Protein AF-A0A3B8LJE8-F1 (afdb_monomer_lite)

Secondary structure (DSSP, 8-state):
-------EESSS-EEEEEEEEETTTTEEEEEEEESSEEEETTEEEE-SSSBEEEEEEEETTT--EEEEEE-S-----TT-BEEEEEEEE-TT-EEEEEEEESS-EEETTEEE---STTEEEEEEEE--

Sequence (128 aa):
QAWVSTFVEEYGFAAITDIYADSNKKQVLVGGRFASKLTYGSQVVTNLGGEGGYLARLDYTTGNLLWLKKMSNNIFTSSSRFELGDISVDTHNNVLIAGCSSSARNFDGTQVTFNKTCQAFVWRFTMP

pLDDT: mean 91.55, std 5.86, range [61.62, 97.88]

Radius of gyration: 14.41 Å; chains: 1; bounding box: 33×35×36 Å

Foldseek 3Di:
DDDDFDWDADPFDWDFQEWDDDVVVQKIKTKTKYAAWIDGPPDIDGELAAIWMKIWIAGNPHRHTPDIDTPDDRDNYNLWDWTFNYWDADPVRKIKTKFWTQAWDDQPNDIDHHPDSTHIDIHTDHDD

Structure (mmCIF, N/CA/C/O backbone):
data_AF-A0A3B8LJE8-F1
#
_entry.id   AF-A0A3B8LJE8-F1
#
loop_
_atom_site.group_PDB
_atom_site.id
_atom_site.type_symbol
_atom_site.label_atom_id
_atom_site.label_alt_id
_atom_site.label_comp_id
_atom_site.label_asym_id
_atom_site.label_entity_id
_atom_site.label_seq_id
_atom_site.pdbx_PDB_ins_code
_atom_site.Cartn_x
_atom_site.Cartn_y
_atom_site.Cartn_z
_atom_site.occupancy
_atom_site.B_iso_or_equiv
_atom_site.auth_seq_id
_atom_site.auth_comp_id
_atom_site.auth_asym_id
_atom_site.auth_atom_id
_atom_site.pdbx_PDB_model_num
ATOM 1 N N . GLN A 1 1 ? -16.965 4.211 17.001 1.00 77.94 1 GLN A N 1
ATOM 2 C CA . GLN A 1 1 ? -16.607 5.638 16.864 1.00 77.94 1 GLN A CA 1
ATOM 3 C C . GLN A 1 1 ? -16.181 5.867 15.424 1.00 77.94 1 GLN A C 1
ATOM 5 O O . GLN A 1 1 ? -15.530 4.986 14.880 1.00 77.94 1 GLN A O 1
ATOM 10 N N . ALA A 1 2 ? -16.588 6.973 14.800 1.00 92.12 2 ALA A N 1
ATOM 11 C CA . ALA A 1 2 ? -16.097 7.332 13.471 1.00 92.12 2 ALA A CA 1
ATOM 12 C C . ALA A 1 2 ? -14.730 8.021 13.595 1.00 92.12 2 ALA A C 1
ATOM 14 O O . ALA A 1 2 ? -14.528 8.813 14.517 1.00 92.12 2 ALA A O 1
ATOM 15 N N . TRP A 1 3 ? -13.815 7.715 12.681 1.00 95.19 3 TRP A N 1
ATOM 16 C CA . TRP A 1 3 ? -12.495 8.332 12.586 1.00 95.19 3 TRP A CA 1
ATOM 17 C C . TRP A 1 3 ? -12.154 8.613 11.121 1.00 95.19 3 TRP A C 1
ATOM 19 O O . TRP A 1 3 ? -12.732 8.016 10.213 1.00 95.19 3 TRP A O 1
ATOM 29 N N . VAL A 1 4 ? -11.228 9.544 10.899 1.00 93.44 4 VAL A N 1
ATOM 30 C CA . VAL A 1 4 ? -10.677 9.870 9.581 1.00 93.44 4 VAL A CA 1
ATOM 31 C C . VAL A 1 4 ? -9.164 9.975 9.699 1.00 93.44 4 VAL A C 1
ATOM 33 O O . VAL A 1 4 ? -8.657 10.565 10.652 1.00 93.44 4 VAL A O 1
ATOM 36 N N . SER A 1 5 ? -8.460 9.417 8.720 1.00 91.94 5 SER A N 1
ATOM 37 C CA . SER A 1 5 ? -7.002 9.446 8.647 1.00 91.94 5 SER A CA 1
ATOM 38 C C . SER A 1 5 ? -6.578 9.920 7.264 1.00 91.94 5 SER A C 1
ATOM 40 O O . SER A 1 5 ? -7.143 9.490 6.258 1.00 91.94 5 SER A O 1
ATOM 42 N N . THR A 1 6 ? -5.596 10.817 7.206 1.00 91.62 6 THR A N 1
ATOM 43 C CA . THR A 1 6 ? -5.103 11.397 5.955 1.00 91.62 6 THR A CA 1
ATOM 44 C C . THR A 1 6 ? -3.641 11.031 5.736 1.00 91.62 6 THR A C 1
ATOM 46 O O . THR A 1 6 ? -2.828 11.043 6.660 1.00 91.62 6 THR A O 1
ATOM 49 N N . PHE A 1 7 ? -3.309 10.705 4.490 1.00 94.00 7 PHE A N 1
ATOM 50 C CA . PHE A 1 7 ? -1.938 10.511 4.038 1.00 94.00 7 PHE A CA 1
ATOM 51 C C . PHE A 1 7 ? -1.563 11.731 3.208 1.00 94.00 7 PHE A C 1
ATOM 53 O O . PHE A 1 7 ? -2.186 11.997 2.180 1.00 94.00 7 PHE A O 1
ATOM 60 N N . VAL A 1 8 ? -0.598 12.506 3.694 1.00 94.19 8 VAL A N 1
ATOM 61 C CA . VAL A 1 8 ? -0.246 13.801 3.107 1.00 94.19 8 VAL A CA 1
ATOM 62 C C . VAL A 1 8 ? 0.973 13.635 2.222 1.00 94.19 8 VAL A C 1
ATOM 64 O O . VAL A 1 8 ? 1.947 12.991 2.611 1.00 94.19 8 VAL A O 1
ATOM 67 N N . GLU A 1 9 ? 0.918 14.229 1.040 1.00 92.50 9 GLU A N 1
ATOM 68 C CA . GLU A 1 9 ? 2.014 14.234 0.083 1.00 92.50 9 GLU A CA 1
ATOM 69 C C . GLU A 1 9 ? 2.516 15.677 -0.109 1.00 92.50 9 GLU A C 1
ATOM 71 O O . GLU A 1 9 ? 1.719 16.615 -0.069 1.00 92.50 9 GLU A O 1
ATOM 76 N N . GLU A 1 10 ? 3.838 15.864 -0.206 1.00 87.19 10 GLU A N 1
ATOM 77 C CA . GLU A 1 10 ? 4.463 17.197 -0.237 1.00 87.19 10 GLU A CA 1
ATOM 78 C C . GLU A 1 10 ? 4.590 17.831 -1.644 1.00 87.19 10 GLU A C 1
ATOM 80 O O . GLU A 1 10 ? 4.527 19.052 -1.750 1.00 87.19 10 GLU A O 1
ATOM 85 N N . TYR A 1 11 ? 4.763 17.053 -2.722 1.00 80.50 11 TYR A N 1
ATOM 86 C CA . TYR A 1 11 ? 5.127 17.551 -4.066 1.00 80.50 11 TYR A CA 1
ATOM 87 C C . TYR A 1 11 ? 4.397 16.887 -5.259 1.00 80.50 11 TYR A C 1
ATOM 89 O O . TYR A 1 11 ? 4.912 16.858 -6.376 1.00 80.50 11 TYR A O 1
ATOM 97 N N . GLY A 1 12 ? 3.199 16.349 -5.070 1.00 85.81 12 GLY A N 1
ATOM 98 C CA . GLY A 1 12 ? 2.537 15.471 -6.027 1.00 85.81 12 GLY A CA 1
ATOM 99 C C . GLY A 1 12 ? 1.227 14.895 -5.495 1.00 85.81 12 GLY A C 1
ATOM 100 O O . GLY A 1 12 ? 0.366 15.618 -4.999 1.00 85.81 12 GLY A O 1
ATOM 101 N N . PHE A 1 13 ? 1.033 13.587 -5.675 1.00 88.56 13 PHE A N 1
ATOM 102 C CA . PHE A 1 13 ? -0.204 12.907 -5.305 1.00 88.56 13 PHE A CA 1
ATOM 103 C C . PHE A 1 13 ? 0.063 11.698 -4.414 1.00 88.56 13 PHE A C 1
ATOM 105 O O . PHE A 1 13 ? 1.062 10.990 -4.567 1.00 88.56 13 PHE A O 1
ATOM 112 N N . ALA A 1 14 ? -0.895 11.427 -3.535 1.00 93.12 14 ALA A N 1
ATOM 113 C CA . ALA A 1 14 ? -1.074 10.142 -2.886 1.00 93.12 14 ALA A CA 1
ATOM 114 C C . ALA A 1 14 ? -2.481 9.641 -3.199 1.00 93.12 14 ALA A C 1
ATOM 116 O O . ALA A 1 14 ? -3.453 10.389 -3.100 1.00 93.12 14 ALA A O 1
ATOM 117 N N . ALA A 1 15 ? -2.584 8.377 -3.587 1.00 94.19 15 ALA A N 1
ATOM 118 C CA . ALA A 1 15 ? -3.858 7.714 -3.806 1.00 94.19 15 ALA A CA 1
ATOM 119 C C . ALA A 1 15 ? -3.915 6.453 -2.951 1.00 94.19 15 ALA A C 1
ATOM 121 O O . ALA A 1 15 ? -2.926 5.723 -2.855 1.00 94.19 15 ALA A O 1
ATOM 122 N N . ILE A 1 16 ? -5.074 6.209 -2.349 1.00 95.56 16 ILE A N 1
ATOM 123 C CA . ILE A 1 16 ? -5.431 4.906 -1.794 1.00 95.56 16 ILE A CA 1
ATOM 124 C C . ILE A 1 16 ? -6.067 4.123 -2.936 1.00 95.56 16 ILE A C 1
ATOM 126 O O . ILE A 1 16 ? -6.978 4.628 -3.593 1.00 95.56 16 ILE A O 1
ATOM 130 N N . THR A 1 17 ? -5.550 2.932 -3.201 1.00 96.69 17 THR A N 1
ATOM 131 C CA . THR A 1 17 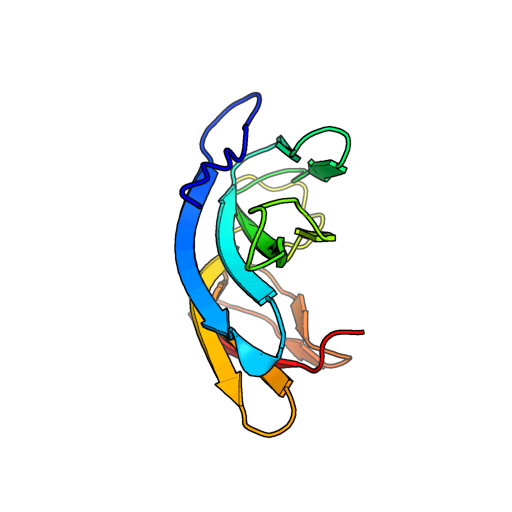? -6.066 2.043 -4.248 1.00 96.69 17 THR A CA 1
ATOM 132 C C . THR A 1 17 ? -6.899 0.923 -3.660 1.00 96.69 17 THR A C 1
ATOM 134 O O . THR A 1 17 ? -7.893 0.549 -4.273 1.00 96.69 17 THR A O 1
ATOM 137 N N . ASP A 1 18 ? -6.538 0.445 -2.468 1.00 97.88 18 ASP A N 1
ATOM 138 C CA . ASP A 1 18 ? -7.295 -0.587 -1.778 1.00 97.88 18 ASP A CA 1
ATOM 139 C C . ASP A 1 18 ? -7.125 -0.538 -0.247 1.00 97.88 18 ASP A C 1
ATOM 141 O O . ASP A 1 18 ? -6.175 0.047 0.295 1.00 97.88 18 ASP A O 1
ATOM 145 N N . ILE A 1 19 ? -8.089 -1.143 0.447 1.00 97.50 19 ILE A N 1
ATOM 146 C CA . ILE A 1 19 ? -8.176 -1.240 1.899 1.00 97.50 19 ILE A CA 1
ATOM 147 C C . ILE A 1 19 ? -8.660 -2.632 2.317 1.00 97.50 19 ILE A C 1
ATOM 149 O O . ILE A 1 19 ? -9.694 -3.117 1.870 1.00 97.50 19 ILE A O 1
ATOM 153 N N . TYR A 1 20 ? -7.974 -3.226 3.291 1.00 97.75 20 TYR A N 1
ATOM 154 C CA . TYR A 1 20 ? -8.403 -4.458 3.949 1.00 97.75 20 TYR A CA 1
ATOM 155 C C . TYR A 1 20 ? -8.631 -4.204 5.440 1.00 97.75 20 TYR A C 1
ATOM 157 O O . TYR A 1 20 ? -7.754 -3.678 6.123 1.00 97.75 20 TYR A O 1
ATOM 165 N N . ALA A 1 21 ? -9.782 -4.604 5.980 1.00 96.94 21 ALA A N 1
ATOM 166 C CA . ALA A 1 21 ? -10.117 -4.412 7.389 1.00 96.94 21 ALA A CA 1
ATOM 167 C C . ALA A 1 21 ? -10.365 -5.750 8.095 1.00 96.94 21 ALA A C 1
ATOM 169 O O . ALA A 1 21 ? -11.132 -6.583 7.620 1.00 96.94 21 ALA A O 1
ATOM 170 N N . ASP A 1 22 ? -9.745 -5.934 9.261 1.00 95.25 22 ASP A N 1
ATOM 171 C CA . ASP A 1 22 ? -9.896 -7.125 10.097 1.00 95.25 22 ASP A CA 1
ATOM 172 C C . ASP A 1 22 ? -10.051 -6.712 11.562 1.00 95.25 22 ASP A C 1
ATOM 174 O O . ASP A 1 22 ? -9.092 -6.336 12.247 1.00 95.25 22 ASP A O 1
ATOM 178 N N . SER A 1 23 ? -11.294 -6.780 12.037 1.00 94.88 23 SER A N 1
ATOM 179 C CA . SER A 1 23 ? -11.660 -6.431 13.407 1.00 94.88 23 SER A CA 1
ATOM 180 C C . SER A 1 23 ? -11.092 -7.412 14.433 1.00 94.88 23 SER A C 1
ATOM 182 O O . SER A 1 23 ? -10.712 -6.988 15.526 1.00 94.88 23 SER A O 1
ATOM 184 N N . ASN A 1 24 ? -10.954 -8.696 14.085 1.00 94.12 24 ASN A N 1
ATOM 185 C CA . ASN A 1 24 ? -10.405 -9.716 14.981 1.00 94.12 24 ASN A CA 1
ATOM 186 C C . ASN A 1 24 ? -8.917 -9.465 15.244 1.00 94.12 24 ASN A C 1
ATOM 188 O O . ASN A 1 24 ? -8.445 -9.607 16.371 1.00 94.12 24 ASN A O 1
ATOM 192 N N . LYS A 1 25 ? -8.187 -9.018 14.217 1.00 91.00 25 LYS A N 1
ATOM 193 C CA . LYS A 1 25 ? -6.771 -8.630 14.315 1.00 91.00 25 LYS A CA 1
ATOM 194 C C . LYS A 1 25 ? -6.558 -7.156 14.675 1.00 91.00 25 LYS A C 1
ATOM 196 O O . LYS A 1 25 ? -5.410 -6.703 14.715 1.00 91.00 25 LYS A O 1
ATOM 201 N N . LYS A 1 26 ? -7.641 -6.411 14.928 1.00 94.44 26 LYS A N 1
ATOM 202 C CA .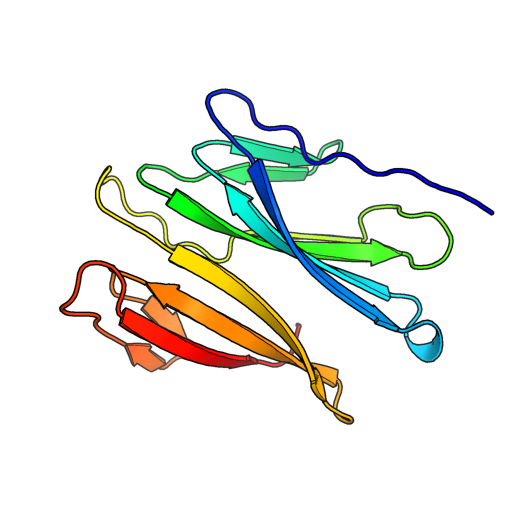 LYS A 1 26 ? -7.649 -4.971 15.237 1.00 94.44 26 LYS A CA 1
ATOM 203 C C . LYS A 1 26 ? -6.823 -4.141 14.250 1.00 94.44 26 LYS A C 1
ATOM 205 O O . LYS A 1 26 ? -6.119 -3.216 14.650 1.00 94.44 26 LYS A O 1
ATOM 210 N N . GLN A 1 27 ? -6.896 -4.463 12.961 1.00 94.69 27 GLN A N 1
ATOM 211 C CA . GLN A 1 27 ? -6.107 -3.775 11.943 1.00 94.69 27 GLN A CA 1
ATOM 212 C C . GLN A 1 27 ? -6.924 -3.355 10.727 1.00 94.69 27 GLN A C 1
ATOM 214 O O . GLN A 1 27 ? -7.861 -4.034 10.314 1.00 94.69 27 GLN A O 1
ATOM 219 N N . VAL A 1 28 ? -6.486 -2.262 10.119 1.00 97.25 28 VAL A N 1
ATOM 220 C CA . VAL A 1 28 ? -6.847 -1.861 8.763 1.00 97.25 28 VAL A CA 1
ATOM 221 C C . VAL A 1 28 ? -5.550 -1.727 7.975 1.00 97.25 28 VAL A C 1
ATOM 223 O O . VAL A 1 28 ? -4.655 -0.999 8.395 1.00 97.25 28 VAL A O 1
ATOM 226 N N . LEU A 1 29 ? -5.418 -2.446 6.866 1.00 97.56 29 LEU A N 1
ATOM 227 C CA . LEU A 1 29 ? -4.343 -2.262 5.901 1.00 97.56 29 LEU A CA 1
ATOM 228 C C . LEU A 1 29 ? -4.818 -1.310 4.813 1.00 97.56 29 LEU A C 1
ATOM 230 O O . LEU A 1 29 ? -5.913 -1.472 4.290 1.00 97.56 29 LEU A O 1
ATOM 234 N N . VAL A 1 30 ? -3.983 -0.338 4.476 1.00 97.44 30 VAL A N 1
ATOM 235 C CA . VAL A 1 30 ? -4.241 0.635 3.415 1.00 97.44 30 VAL A CA 1
ATOM 236 C C . VAL A 1 30 ? -3.071 0.590 2.455 1.00 97.44 30 VAL A C 1
ATOM 238 O O . VAL A 1 30 ? -1.922 0.743 2.871 1.00 97.44 30 VAL A O 1
ATOM 241 N N . GLY A 1 31 ? -3.356 0.366 1.183 1.00 96.31 31 GLY A N 1
ATOM 242 C CA . GLY A 1 31 ? -2.361 0.306 0.126 1.00 96.31 31 GLY A CA 1
ATOM 243 C C . GLY A 1 31 ? -2.636 1.358 -0.928 1.00 96.31 31 GLY A C 1
ATOM 244 O O . GLY A 1 31 ? -3.765 1.815 -1.120 1.00 96.31 31 GLY A O 1
ATOM 245 N N . GLY A 1 32 ? -1.574 1.782 -1.593 1.00 95.25 32 GLY A N 1
ATOM 246 C CA . GLY A 1 32 ? -1.696 2.876 -2.530 1.00 95.25 32 GLY A CA 1
ATOM 247 C C . GLY A 1 32 ? -0.417 3.203 -3.257 1.00 95.25 32 GLY A C 1
ATOM 248 O O . GLY A 1 32 ? 0.593 2.503 -3.144 1.00 95.25 32 GLY A O 1
ATOM 249 N N . ARG A 1 33 ? -0.475 4.317 -3.984 1.00 93.50 33 ARG A N 1
ATOM 250 C CA . ARG A 1 33 ? 0.660 4.906 -4.692 1.00 93.50 33 ARG A CA 1
ATOM 251 C C . ARG A 1 33 ? 0.916 6.341 -4.248 1.00 93.50 33 ARG A C 1
ATOM 253 O O . ARG A 1 33 ? -0.010 7.041 -3.840 1.00 93.50 33 ARG A O 1
ATOM 260 N N . PHE A 1 34 ? 2.172 6.759 -4.319 1.00 94.50 34 PHE A N 1
ATOM 261 C CA . PHE A 1 34 ? 2.634 8.090 -3.948 1.00 94.50 34 PHE A CA 1
ATOM 262 C C . PHE A 1 34 ? 3.776 8.549 -4.864 1.00 94.50 34 PHE A C 1
ATOM 264 O O . PHE A 1 34 ? 4.529 7.726 -5.390 1.00 94.50 34 PHE A O 1
ATOM 271 N N . ALA A 1 35 ? 3.891 9.862 -5.062 1.00 91.12 35 ALA A N 1
ATOM 272 C CA . ALA A 1 35 ? 4.866 10.445 -5.981 1.00 91.12 35 ALA A CA 1
ATOM 273 C C . ALA A 1 35 ? 6.244 10.671 -5.335 1.00 91.12 35 ALA A C 1
ATOM 275 O O . ALA A 1 35 ? 7.230 10.087 -5.777 1.00 91.12 35 ALA A O 1
ATOM 276 N N . SER A 1 36 ? 6.327 11.503 -4.291 1.00 91.50 36 SER A N 1
ATOM 277 C CA . SER A 1 36 ? 7.610 11.931 -3.721 1.00 91.50 36 SER A CA 1
ATOM 278 C C . SER A 1 36 ? 7.717 11.600 -2.241 1.00 91.50 36 SER A C 1
ATOM 280 O O . SER A 1 36 ? 8.489 10.722 -1.853 1.00 91.50 36 SER A O 1
ATOM 282 N N . LYS A 1 37 ? 6.935 12.256 -1.386 1.00 93.81 37 LYS A N 1
ATOM 283 C CA . LYS A 1 37 ? 7.094 12.130 0.066 1.00 93.81 37 LYS A CA 1
ATOM 284 C C . LYS A 1 37 ? 5.744 11.976 0.725 1.00 93.81 37 LYS A C 1
ATOM 286 O O . LYS A 1 37 ? 4.986 12.933 0.809 1.00 93.81 37 LYS A O 1
ATOM 291 N N . LEU A 1 38 ? 5.479 10.769 1.210 1.00 95.81 38 LEU A N 1
ATOM 292 C CA . LEU A 1 38 ? 4.251 10.437 1.910 1.00 95.81 38 LEU A CA 1
ATOM 293 C C . LEU A 1 38 ? 4.476 10.540 3.415 1.00 95.81 38 LEU A C 1
ATOM 295 O O . LEU A 1 38 ? 5.379 9.904 3.962 1.00 95.81 38 LEU A O 1
ATOM 299 N N . THR A 1 39 ? 3.633 11.324 4.072 1.00 95.69 39 THR A N 1
ATOM 300 C CA . THR A 1 39 ? 3.698 11.594 5.505 1.00 95.69 39 THR A CA 1
ATOM 301 C C . THR A 1 39 ? 2.392 11.202 6.179 1.00 95.69 39 THR A C 1
ATOM 303 O O . THR A 1 39 ? 1.300 11.482 5.682 1.00 95.69 39 THR A O 1
ATOM 306 N N . TYR A 1 40 ? 2.518 10.591 7.352 1.00 95.19 40 TYR A N 1
ATOM 307 C CA . TYR A 1 40 ? 1.429 10.382 8.293 1.00 95.19 40 TYR A CA 1
ATOM 308 C C . TYR A 1 40 ? 1.946 10.716 9.691 1.00 95.19 40 TYR A C 1
ATOM 310 O O . TYR A 1 40 ? 2.755 9.979 10.264 1.00 95.19 40 TYR A O 1
ATOM 318 N N . GLY A 1 41 ? 1.477 11.826 10.264 1.00 90.75 41 GLY A N 1
ATOM 319 C CA . GLY A 1 41 ? 2.010 12.328 11.531 1.00 90.75 41 GLY A CA 1
ATOM 320 C C . GLY A 1 41 ? 3.521 12.564 11.431 1.00 90.75 41 GLY A C 1
ATOM 321 O O . GLY A 1 41 ? 3.967 13.345 10.598 1.00 90.75 41 GLY A O 1
ATOM 322 N N . SER A 1 42 ? 4.308 11.869 12.257 1.00 92.12 42 SER A N 1
ATOM 323 C CA . SER A 1 42 ? 5.779 11.915 12.223 1.00 92.12 42 SER A CA 1
ATOM 324 C C . SER A 1 42 ? 6.427 10.858 11.320 1.00 92.12 42 SER A C 1
ATOM 326 O O . SER A 1 42 ? 7.638 10.905 11.107 1.00 92.12 42 SER A O 1
ATOM 328 N N . GLN A 1 43 ? 5.658 9.894 10.801 1.00 96.19 43 GLN A N 1
ATOM 329 C CA . GLN A 1 43 ? 6.177 8.850 9.919 1.00 96.19 43 GLN A CA 1
ATOM 330 C C . GLN A 1 43 ? 6.258 9.366 8.488 1.00 96.19 43 GLN A C 1
ATOM 332 O O . GLN A 1 43 ? 5.301 9.945 7.972 1.00 96.19 43 GLN A O 1
ATOM 337 N N . VAL A 1 44 ? 7.394 9.119 7.842 1.00 95.50 44 VAL A N 1
ATOM 338 C CA . VAL A 1 44 ? 7.678 9.598 6.490 1.00 95.50 44 VAL A CA 1
ATOM 339 C C . VAL A 1 44 ? 8.274 8.465 5.670 1.00 95.50 44 VAL A C 1
ATOM 341 O O . VAL A 1 44 ? 9.225 7.812 6.099 1.00 95.50 44 VAL A O 1
ATOM 344 N N . VAL A 1 45 ? 7.759 8.275 4.458 1.00 95.12 45 VAL A N 1
ATOM 345 C CA . VAL A 1 45 ? 8.405 7.456 3.430 1.00 95.12 45 VAL A CA 1
ATOM 346 C C . VAL A 1 45 ? 8.641 8.284 2.173 1.00 95.12 45 VAL A C 1
ATOM 348 O O . VAL A 1 45 ? 7.793 9.071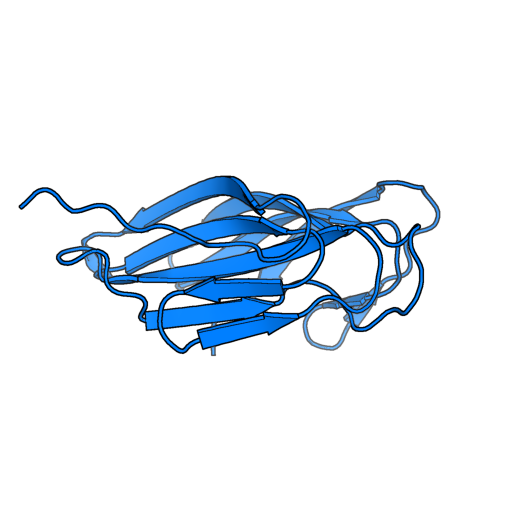 1.758 1.00 95.12 45 VAL A O 1
ATOM 351 N N . THR A 1 46 ? 9.814 8.114 1.568 1.00 93.12 46 THR A N 1
ATOM 352 C CA . THR A 1 46 ? 10.259 8.909 0.418 1.00 93.12 46 THR A CA 1
ATOM 353 C C . THR A 1 46 ? 10.537 8.039 -0.796 1.00 93.12 46 THR A C 1
ATOM 355 O O . THR A 1 46 ? 11.108 6.948 -0.700 1.00 93.12 46 THR A O 1
ATOM 358 N N . ASN A 1 47 ? 10.164 8.554 -1.956 1.00 88.75 47 ASN A N 1
ATOM 359 C CA . ASN A 1 47 ? 10.536 8.062 -3.263 1.00 88.75 47 ASN A CA 1
ATOM 360 C C . ASN A 1 47 ? 11.529 9.047 -3.884 1.00 88.75 47 ASN A C 1
ATOM 362 O O . ASN A 1 47 ? 11.362 10.258 -3.791 1.00 88.75 47 ASN A O 1
ATOM 366 N N . LEU A 1 48 ? 12.586 8.518 -4.493 1.00 84.06 48 LEU A N 1
ATOM 367 C CA . LEU A 1 48 ? 13.679 9.319 -5.056 1.00 84.06 48 LEU A CA 1
ATOM 368 C C . LEU A 1 48 ? 13.457 9.648 -6.544 1.00 84.06 48 LEU A C 1
ATOM 370 O O . LEU A 1 48 ? 14.233 10.384 -7.148 1.00 84.06 48 LEU A O 1
ATOM 374 N N . GLY A 1 49 ? 12.395 9.095 -7.129 1.00 80.94 49 GLY A N 1
ATOM 375 C CA . GLY A 1 49 ? 11.970 9.287 -8.507 1.00 80.94 49 GLY A CA 1
ATOM 376 C C . GLY A 1 49 ? 10.860 8.300 -8.878 1.00 80.94 49 GLY A C 1
ATOM 377 O O . GLY A 1 49 ? 10.783 7.204 -8.319 1.00 80.94 49 GLY A O 1
ATOM 378 N N . GLY A 1 50 ? 10.011 8.701 -9.825 1.00 84.44 50 GLY A N 1
ATOM 379 C CA . GLY A 1 50 ? 8.914 7.873 -10.327 1.00 84.44 50 GLY A CA 1
ATOM 380 C C . GLY A 1 50 ? 7.783 7.663 -9.316 1.00 84.44 50 GLY A C 1
ATOM 381 O O . GLY A 1 50 ? 7.767 8.251 -8.237 1.00 84.44 50 GLY A O 1
ATOM 382 N N . GLU A 1 51 ? 6.823 6.812 -9.670 1.00 87.81 51 GLU A N 1
ATOM 383 C CA . GLU A 1 51 ? 5.685 6.480 -8.809 1.00 87.81 51 GLU A CA 1
ATOM 384 C C . GLU A 1 51 ? 6.008 5.269 -7.933 1.00 87.81 51 GLU A C 1
ATOM 386 O O . GLU A 1 51 ? 6.455 4.224 -8.419 1.00 87.81 51 GLU A O 1
ATOM 391 N N . GLY A 1 52 ? 5.782 5.404 -6.629 1.00 91.88 52 GLY A N 1
ATOM 392 C CA . GLY A 1 52 ? 6.030 4.352 -5.656 1.00 91.88 52 GLY A CA 1
ATOM 393 C C . GLY A 1 52 ? 4.749 3.834 -5.035 1.00 91.88 52 GLY A C 1
ATOM 394 O O . GLY A 1 52 ? 3.759 4.551 -4.963 1.00 91.88 52 GLY A O 1
ATOM 395 N N . GLY A 1 53 ? 4.781 2.603 -4.530 1.00 93.75 53 GLY A N 1
ATOM 396 C CA . GLY A 1 53 ? 3.690 2.060 -3.729 1.00 93.75 53 GLY A CA 1
ATOM 397 C C . GLY A 1 53 ? 4.011 2.137 -2.251 1.00 93.75 53 GLY A C 1
ATOM 398 O O . GLY A 1 53 ? 5.177 2.068 -1.854 1.00 93.75 53 GLY A O 1
ATOM 399 N N . TYR A 1 54 ? 2.978 2.230 -1.432 1.00 95.00 54 TYR A N 1
ATOM 400 C CA . TYR A 1 54 ? 3.086 2.135 0.014 1.00 9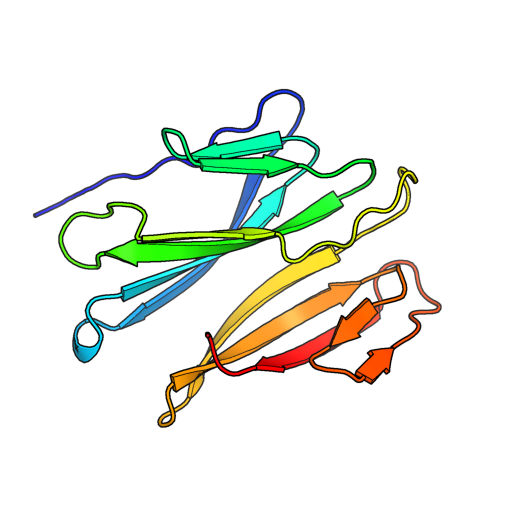5.00 54 TYR A CA 1
ATOM 401 C C . TYR A 1 54 ? 2.054 1.152 0.553 1.00 95.00 54 TYR A C 1
ATOM 403 O O . TYR A 1 54 ? 1.042 0.865 -0.087 1.00 95.00 54 TYR A O 1
ATOM 411 N N . LEU A 1 55 ? 2.338 0.650 1.747 1.00 96.38 55 LEU A N 1
ATOM 412 C CA . LEU A 1 55 ? 1.399 -0.082 2.572 1.00 96.38 55 LEU A CA 1
ATOM 413 C C . LEU A 1 55 ? 1.431 0.557 3.958 1.00 96.38 55 LEU A C 1
ATOM 415 O O . LEU A 1 55 ? 2.497 0.908 4.465 1.00 96.38 55 LEU A O 1
ATOM 419 N N . ALA A 1 56 ? 0.274 0.720 4.570 1.00 96.81 56 ALA A N 1
ATOM 420 C CA . ALA A 1 56 ? 0.126 1.235 5.916 1.00 96.81 56 ALA A CA 1
ATOM 421 C C . ALA A 1 56 ? -0.771 0.304 6.718 1.00 96.81 56 ALA A C 1
ATOM 423 O O . ALA A 1 56 ? -1.680 -0.317 6.170 1.00 96.81 56 ALA A O 1
ATOM 424 N N . ARG A 1 57 ? -0.543 0.246 8.026 1.00 96.75 57 ARG A N 1
ATOM 425 C CA . ARG A 1 57 ? -1.454 -0.396 8.969 1.00 96.75 57 ARG A CA 1
ATOM 426 C C . ARG A 1 57 ? -1.949 0.633 9.955 1.00 96.75 57 ARG A C 1
ATOM 428 O O . ARG A 1 57 ? -1.146 1.318 10.584 1.00 96.75 57 ARG A O 1
ATOM 435 N N . LEU A 1 58 ? -3.259 0.690 10.107 1.00 97.25 58 LEU A N 1
ATOM 436 C CA . LEU A 1 58 ? -3.954 1.500 11.088 1.00 97.25 58 LEU A CA 1
ATOM 437 C C . LEU A 1 58 ? -4.574 0.592 12.152 1.00 97.25 58 LEU A C 1
ATOM 439 O O . LEU A 1 58 ? -4.924 -0.562 11.885 1.00 97.25 58 LEU A O 1
ATOM 443 N N . ASP A 1 59 ? -4.718 1.121 13.357 1.00 96.81 59 ASP A N 1
ATOM 444 C CA . ASP A 1 59 ? -5.547 0.537 14.398 1.00 96.81 59 ASP A CA 1
ATOM 445 C C . ASP A 1 59 ? -7.017 0.598 13.968 1.00 96.81 59 ASP A C 1
ATOM 447 O O . ASP A 1 59 ? -7.524 1.652 13.582 1.00 96.81 59 ASP A O 1
ATOM 451 N N . TYR A 1 60 ? -7.714 -0.534 14.056 1.00 96.38 60 TYR A N 1
ATOM 452 C CA . TYR A 1 60 ? -9.097 -0.650 13.582 1.00 96.38 60 TYR A CA 1
ATOM 453 C C . TYR A 1 60 ? -10.077 0.278 14.318 1.00 96.38 60 TYR A C 1
ATOM 455 O O . TYR A 1 60 ? -11.049 0.758 13.735 1.00 96.38 60 TYR A O 1
ATOM 463 N N . THR A 1 61 ? -9.842 0.535 15.607 1.00 95.56 61 THR A N 1
ATOM 464 C CA . THR A 1 61 ? -10.804 1.255 16.457 1.00 95.56 61 THR A CA 1
ATOM 465 C C . THR A 1 61 ? -10.622 2.763 16.364 1.00 95.56 61 THR A C 1
ATOM 467 O O . THR A 1 61 ? -11.601 3.508 16.362 1.00 95.56 61 THR A O 1
ATOM 470 N N . THR A 1 62 ? -9.370 3.205 16.319 1.00 95.62 62 THR A N 1
ATOM 471 C CA . THR A 1 62 ? -8.984 4.614 16.436 1.00 95.62 62 THR A CA 1
ATOM 472 C C . THR A 1 62 ? -8.563 5.238 15.111 1.00 95.62 62 THR A C 1
ATOM 474 O O . THR A 1 62 ? -8.528 6.460 15.018 1.00 95.62 62 THR A O 1
ATOM 477 N N . GLY A 1 63 ? -8.221 4.428 14.102 1.00 95.00 63 GLY A N 1
ATOM 478 C CA . GLY A 1 63 ? -7.650 4.909 12.844 1.00 95.00 63 GLY A CA 1
ATOM 479 C C . GLY A 1 63 ? -6.192 5.348 12.954 1.00 95.00 63 GLY A C 1
ATOM 480 O O . GLY A 1 63 ? -5.620 5.811 11.969 1.00 95.00 63 GLY A O 1
ATOM 481 N N . ASN A 1 64 ? -5.574 5.211 14.132 1.00 95.69 64 ASN A N 1
ATOM 482 C CA . ASN A 1 64 ? -4.193 5.617 14.365 1.00 95.69 64 ASN A CA 1
ATOM 483 C C . ASN A 1 64 ? -3.224 4.755 13.559 1.00 95.69 64 ASN A C 1
ATOM 485 O O . ASN A 1 64 ? -3.359 3.535 13.519 1.00 95.69 64 ASN A O 1
ATOM 489 N N . LEU A 1 65 ? -2.200 5.371 12.972 1.00 97.00 65 LEU A N 1
ATOM 490 C CA . LEU A 1 65 ? -1.152 4.637 12.273 1.00 97.00 65 LEU A CA 1
ATOM 491 C C . LEU A 1 65 ? -0.344 3.777 13.244 1.00 97.00 65 LEU A C 1
ATOM 493 O O . LEU A 1 65 ? 0.249 4.280 14.195 1.00 97.00 65 LEU A O 1
ATOM 497 N N . LEU A 1 66 ? -0.283 2.484 12.946 1.00 95.62 66 LEU A N 1
ATOM 498 C CA . LEU A 1 66 ? 0.608 1.528 13.592 1.00 95.62 66 LEU A CA 1
ATOM 499 C C . LEU A 1 66 ? 1.960 1.488 12.877 1.00 95.62 66 LEU A C 1
ATOM 501 O O . LEU A 1 66 ? 2.999 1.469 13.530 1.00 95.62 66 LEU A O 1
ATOM 505 N N . TRP A 1 67 ? 1.958 1.500 11.542 1.00 96.06 67 TRP A N 1
ATOM 506 C CA . TRP A 1 67 ? 3.168 1.686 10.740 1.00 96.06 67 TRP A CA 1
ATOM 507 C C . TRP A 1 67 ? 2.849 2.106 9.305 1.00 96.06 67 TRP A C 1
ATOM 509 O O . TRP A 1 67 ? 1.768 1.833 8.782 1.00 96.06 67 TRP A O 1
ATOM 519 N N . LEU A 1 68 ? 3.843 2.712 8.656 1.00 96.38 68 LEU A N 1
ATOM 520 C CA . LEU A 1 68 ? 3.854 3.055 7.237 1.00 96.38 68 LEU A CA 1
ATOM 521 C C . LEU A 1 68 ? 5.113 2.463 6.599 1.00 96.38 68 LEU A C 1
ATOM 523 O O . LEU A 1 68 ? 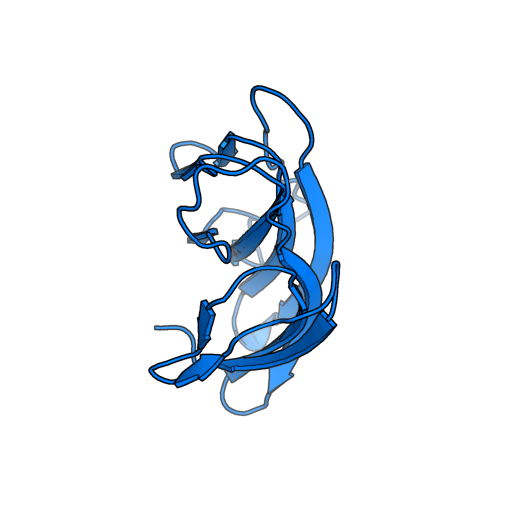6.219 2.675 7.093 1.00 96.38 68 LEU A O 1
ATOM 527 N N . LYS A 1 69 ? 4.953 1.711 5.511 1.00 93.56 69 LYS A N 1
ATOM 528 C CA . LYS A 1 69 ? 6.052 1.076 4.787 1.00 93.56 69 LYS A CA 1
ATOM 529 C C . LYS A 1 69 ? 6.035 1.487 3.333 1.00 93.56 69 LYS A C 1
ATOM 531 O O . LYS A 1 69 ? 5.017 1.421 2.644 1.00 93.56 69 LYS A O 1
A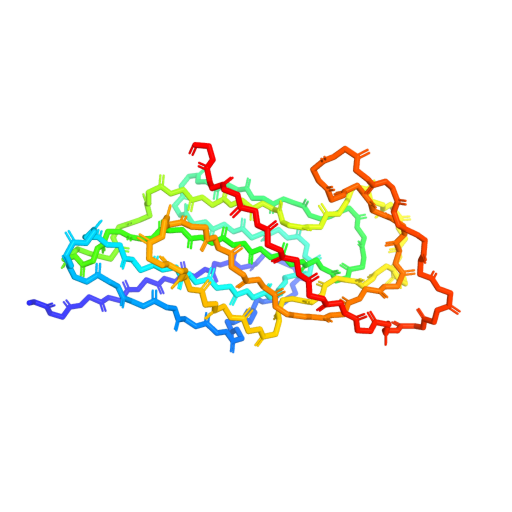TOM 536 N N . LYS A 1 70 ? 7.218 1.848 2.854 1.00 92.81 70 LYS A N 1
ATOM 537 C CA . LYS A 1 70 ? 7.452 1.994 1.433 1.00 92.81 70 LYS A CA 1
ATOM 538 C C . LYS A 1 70 ? 7.518 0.620 0.796 1.00 92.81 70 LYS A C 1
ATOM 540 O O . LYS A 1 70 ? 8.320 -0.216 1.200 1.00 92.81 70 LYS A O 1
ATOM 545 N N . MET A 1 71 ? 6.708 0.440 -0.233 1.00 90.88 71 MET A N 1
ATOM 546 C CA . MET A 1 71 ? 6.717 -0.746 -1.065 1.00 90.88 71 MET A CA 1
ATOM 547 C C . MET A 1 71 ? 7.449 -0.487 -2.372 1.00 90.88 71 MET A C 1
ATOM 549 O O . MET A 1 71 ? 7.565 -1.427 -3.122 1.00 90.88 71 MET A O 1
ATOM 553 N N . SER A 1 72 ? 7.958 0.707 -2.696 1.00 87.81 72 SER A N 1
ATOM 554 C CA . SER A 1 72 ? 8.845 0.976 -3.849 1.00 87.81 72 SER A CA 1
ATOM 555 C C . SER A 1 72 ? 10.344 0.792 -3.550 1.00 87.81 72 SER A C 1
ATOM 557 O O . SER A 1 72 ? 10.770 0.806 -2.395 1.00 87.81 72 SER A O 1
ATOM 559 N N . ASN A 1 73 ? 11.162 0.629 -4.595 1.00 83.19 73 ASN A N 1
ATOM 560 C CA . ASN A 1 73 ? 12.626 0.656 -4.499 1.00 83.19 73 ASN A CA 1
ATOM 561 C C . ASN A 1 73 ? 13.165 2.105 -4.450 1.00 83.19 73 ASN A C 1
ATOM 563 O O . ASN A 1 73 ? 12.445 3.071 -4.691 1.00 83.19 73 ASN A O 1
ATOM 567 N N . ASN A 1 74 ? 14.444 2.269 -4.099 1.00 76.94 74 ASN A N 1
ATOM 568 C CA . ASN A 1 74 ? 15.147 3.557 -4.157 1.00 76.94 74 ASN A CA 1
ATOM 569 C C . ASN A 1 74 ? 15.784 3.748 -5.538 1.00 76.94 74 ASN A C 1
ATOM 571 O O . ASN A 1 74 ? 16.993 3.590 -5.685 1.00 76.94 74 ASN A O 1
ATOM 575 N N . ILE A 1 75 ? 14.977 4.047 -6.555 1.00 75.69 75 ILE A N 1
ATOM 576 C CA . ILE A 1 75 ? 15.487 4.318 -7.903 1.00 75.69 75 ILE A CA 1
ATOM 577 C C . ILE A 1 75 ? 15.323 5.802 -8.228 1.00 75.69 75 ILE A C 1
ATOM 579 O O . ILE A 1 75 ? 14.225 6.346 -8.171 1.00 75.69 75 ILE A O 1
ATOM 583 N N . PHE A 1 76 ? 16.422 6.443 -8.622 1.00 78.94 76 PHE A N 1
ATOM 584 C CA . PHE A 1 76 ? 16.467 7.840 -9.060 1.00 78.94 76 PHE A CA 1
ATOM 585 C C . PHE A 1 76 ? 16.091 7.981 -10.544 1.00 78.94 76 PHE A C 1
ATOM 587 O O . PHE A 1 76 ? 16.846 8.529 -11.344 1.00 78.94 76 PHE A O 1
ATOM 594 N N . THR A 1 77 ? 14.943 7.439 -10.946 1.00 78.19 77 THR A N 1
ATOM 595 C CA . THR A 1 77 ? 14.454 7.562 -12.328 1.00 78.19 77 THR A CA 1
ATOM 596 C C . THR A 1 77 ? 12.972 7.888 -12.325 1.00 78.19 77 THR A C 1
ATOM 598 O O . THR A 1 77 ? 12.193 7.182 -11.686 1.00 78.19 77 THR A O 1
ATOM 601 N N . SER A 1 78 ? 12.565 8.894 -13.096 1.00 77.06 78 SER A N 1
ATOM 602 C CA . SER A 1 78 ? 11.160 9.302 -13.226 1.00 77.06 78 SER A CA 1
ATOM 603 C C . SER A 1 78 ? 10.261 8.256 -13.898 1.00 77.06 78 SER A C 1
ATOM 605 O O . SER A 1 78 ? 9.048 8.322 -13.752 1.00 77.06 78 SER A O 1
ATOM 607 N N . SER A 1 79 ? 10.833 7.276 -14.604 1.00 80.12 79 SER A N 1
ATOM 608 C CA . SER A 1 79 ? 10.102 6.204 -15.294 1.00 80.12 79 SER A CA 1
ATOM 609 C C . SER A 1 79 ? 9.851 4.952 -14.441 1.00 80.12 79 SER A C 1
ATOM 611 O O . SER A 1 79 ? 9.179 4.021 -14.899 1.00 80.12 79 SER A O 1
ATOM 613 N N . SER A 1 80 ? 10.383 4.897 -13.213 1.00 85.81 80 SER A N 1
ATOM 614 C CA . SER A 1 80 ? 10.097 3.788 -12.297 1.00 85.81 80 SER A CA 1
ATOM 615 C C . SER A 1 80 ? 8.644 3.871 -11.840 1.00 85.81 80 SER A C 1
ATOM 617 O O . SER A 1 80 ? 8.162 4.936 -11.458 1.00 85.81 80 SER A O 1
ATOM 619 N N . ARG A 1 81 ? 7.946 2.739 -11.882 1.00 87.38 81 ARG A N 1
ATOM 620 C CA . ARG A 1 81 ? 6.560 2.612 -11.447 1.00 87.38 81 ARG A CA 1
ATOM 621 C C . ARG A 1 81 ? 6.436 1.383 -10.566 1.00 87.38 81 ARG A C 1
ATOM 623 O O . ARG A 1 81 ? 6.878 0.286 -10.928 1.00 87.38 81 ARG A O 1
ATOM 630 N N . PHE A 1 82 ? 5.826 1.567 -9.407 1.00 90.69 82 PHE A N 1
ATOM 631 C CA . PHE A 1 82 ? 5.310 0.486 -8.589 1.00 90.69 82 PHE A CA 1
ATOM 632 C C . PHE A 1 82 ? 3.948 0.893 -8.055 1.00 90.69 82 PHE A C 1
ATOM 634 O O . PHE A 1 82 ? 3.831 1.860 -7.306 1.00 90.69 82 PHE A O 1
ATOM 641 N N . GLU A 1 83 ? 2.937 0.125 -8.424 1.00 90.25 83 GLU A N 1
ATOM 642 C CA . GLU A 1 83 ? 1.568 0.348 -7.991 1.00 90.25 83 GLU A CA 1
ATOM 643 C C . GLU A 1 83 ? 1.081 -0.870 -7.238 1.00 90.25 83 GLU A C 1
ATOM 645 O O . GLU A 1 83 ? 1.187 -1.995 -7.726 1.00 90.25 83 GLU A O 1
ATOM 650 N N . LEU A 1 84 ? 0.539 -0.623 -6.053 1.00 94.00 84 LEU A N 1
ATOM 651 C CA . LEU A 1 84 ? -0.272 -1.587 -5.338 1.00 94.00 84 LEU A CA 1
ATOM 652 C C . LEU A 1 84 ? -1.712 -1.378 -5.811 1.00 94.00 84 LEU A C 1
ATOM 654 O O . LEU A 1 84 ? -2.217 -0.262 -5.735 1.00 94.00 84 LEU A O 1
ATOM 658 N N . GLY A 1 85 ? -2.331 -2.416 -6.359 1.00 93.62 85 GLY A N 1
ATOM 659 C CA . GLY A 1 85 ? -3.691 -2.378 -6.895 1.00 93.62 85 GLY A CA 1
ATOM 660 C C . GLY A 1 85 ? -4.733 -3.037 -5.996 1.00 93.62 85 GLY A C 1
ATOM 661 O O . GLY A 1 85 ? -5.867 -2.584 -5.997 1.00 93.62 85 GLY A O 1
ATOM 662 N N . ASP A 1 86 ? -4.355 -4.074 -5.247 1.00 97.00 86 ASP A N 1
ATOM 663 C CA . ASP A 1 86 ? -5.279 -4.859 -4.416 1.00 97.00 86 ASP A CA 1
ATOM 664 C C . ASP A 1 86 ? -4.551 -5.456 -3.203 1.00 97.00 86 ASP A C 1
ATOM 666 O O . ASP A 1 86 ? -3.341 -5.716 -3.279 1.00 97.00 86 ASP A O 1
ATOM 670 N N . ILE A 1 87 ? -5.278 -5.677 -2.106 1.00 97.56 87 ILE A N 1
ATOM 671 C CA . ILE A 1 87 ? -4.804 -6.236 -0.839 1.00 97.56 87 ILE A CA 1
ATOM 672 C C . ILE A 1 87 ? -5.771 -7.314 -0.367 1.00 97.56 87 ILE A C 1
ATOM 674 O O . ILE A 1 87 ? -6.953 -7.097 -0.122 1.00 97.56 87 ILE A O 1
ATOM 678 N N . SER A 1 88 ? -5.220 -8.483 -0.076 1.00 96.50 88 SER A N 1
ATOM 679 C CA . SER A 1 88 ? -5.930 -9.524 0.653 1.00 96.50 88 SER A CA 1
ATOM 680 C C . SER A 1 88 ? -5.058 -10.068 1.773 1.00 96.50 88 SER A C 1
ATOM 682 O O . SER A 1 88 ? -3.834 -9.933 1.754 1.00 96.50 88 SER A O 1
ATOM 684 N N . VAL A 1 89 ? -5.677 -10.678 2.776 1.00 95.94 89 VAL A N 1
ATOM 685 C CA . VAL A 1 89 ? -4.965 -11.314 3.884 1.00 95.94 89 VAL A CA 1
ATOM 686 C C . VAL A 1 89 ? -5.494 -12.725 4.055 1.00 95.94 89 VAL A C 1
ATOM 688 O O . VAL A 1 89 ? -6.701 -12.932 4.164 1.00 95.94 89 VAL A O 1
ATOM 691 N N . ASP A 1 90 ? -4.590 -13.703 4.085 1.00 94.06 90 ASP A N 1
ATOM 692 C CA . ASP A 1 90 ? -4.972 -15.099 4.279 1.00 94.06 90 ASP A CA 1
ATOM 693 C C . ASP A 1 90 ? -5.206 -15.452 5.762 1.00 94.06 90 ASP A C 1
ATOM 695 O O . ASP A 1 90 ? -4.974 -14.669 6.695 1.00 94.06 90 ASP A O 1
ATOM 699 N N . THR A 1 91 ? -5.657 -16.684 5.996 1.00 92.56 91 THR A N 1
ATOM 700 C CA . THR A 1 91 ? -5.920 -17.215 7.342 1.00 92.56 91 THR A CA 1
ATOM 701 C C . THR A 1 91 ? -4.665 -17.320 8.210 1.00 92.56 91 THR A C 1
ATOM 703 O O . THR A 1 91 ? -4.780 -17.348 9.432 1.00 92.56 91 THR A O 1
ATOM 706 N N . HIS A 1 92 ? -3.473 -17.333 7.610 1.00 91.88 92 HIS A N 1
ATOM 707 C CA . HIS A 1 92 ? -2.181 -17.331 8.301 1.00 91.88 92 HIS A CA 1
ATOM 708 C C . HIS A 1 92 ? -1.622 -15.915 8.497 1.00 91.88 92 HIS A C 1
ATOM 710 O O . HIS A 1 92 ? -0.491 -15.760 8.952 1.00 91.88 92 HIS A O 1
ATOM 716 N N . ASN A 1 93 ? -2.412 -14.881 8.189 1.00 90.44 93 ASN A N 1
ATOM 717 C CA . ASN A 1 93 ? -2.022 -13.477 8.276 1.00 90.44 93 ASN A CA 1
ATOM 718 C C . ASN A 1 93 ? -0.896 -13.067 7.313 1.00 90.44 93 ASN A C 1
ATOM 720 O O . ASN A 1 93 ? -0.210 -12.072 7.555 1.00 90.44 93 ASN A O 1
ATOM 724 N N . ASN A 1 94 ? -0.722 -13.798 6.212 1.00 94.56 94 ASN A N 1
ATOM 725 C CA . ASN A 1 94 ? 0.088 -13.306 5.107 1.00 94.56 94 ASN A CA 1
ATOM 726 C C . ASN A 1 94 ? -0.701 -12.258 4.338 1.00 94.56 94 ASN A C 1
ATOM 728 O O . ASN A 1 94 ? -1.898 -12.424 4.103 1.00 94.56 94 ASN A O 1
ATOM 732 N N . VAL A 1 95 ? -0.012 -11.209 3.914 1.00 95.31 95 VAL A N 1
ATOM 733 C CA . VAL A 1 95 ? -0.565 -10.182 3.042 1.00 95.31 95 VAL A CA 1
ATOM 734 C C . VAL A 1 95 ? -0.280 -10.590 1.606 1.00 95.31 95 VAL A C 1
ATOM 736 O O . VAL A 1 95 ? 0.860 -10.878 1.240 1.00 95.31 95 VAL A O 1
ATOM 739 N N . LEU A 1 96 ? -1.329 -10.628 0.799 1.00 96.69 96 LEU A N 1
ATOM 740 C CA . LEU A 1 96 ? -1.265 -10.750 -0.642 1.00 96.69 96 LEU A CA 1
ATOM 741 C C . LEU A 1 96 ? -1.494 -9.366 -1.224 1.00 96.69 96 LEU A C 1
ATOM 743 O O . LEU A 1 96 ? -2.467 -8.703 -0.877 1.00 96.69 96 LEU A O 1
ATOM 747 N N . ILE A 1 97 ? -0.608 -8.946 -2.114 1.00 95.69 97 ILE A N 1
ATOM 748 C CA . ILE A 1 97 ? -0.794 -7.739 -2.902 1.00 95.69 97 ILE A CA 1
ATOM 749 C C . ILE A 1 97 ? -0.772 -8.089 -4.382 1.00 95.69 97 ILE A C 1
ATOM 751 O O . ILE A 1 97 ? 0.067 -8.874 -4.832 1.00 95.69 97 ILE A O 1
ATOM 755 N N . ALA A 1 98 ? -1.674 -7.487 -5.144 1.00 96.25 98 ALA A N 1
ATOM 756 C CA . ALA A 1 98 ? -1.593 -7.465 -6.597 1.00 96.25 98 ALA A CA 1
ATOM 757 C C . ALA A 1 98 ? -1.253 -6.052 -7.060 1.00 96.25 98 ALA A C 1
ATOM 759 O O . ALA A 1 98 ? -1.547 -5.070 -6.377 1.00 96.25 98 ALA A O 1
ATOM 760 N N . GLY A 1 99 ? -0.603 -5.936 -8.209 1.00 94.81 99 GLY A N 1
ATOM 761 C CA . GLY A 1 99 ? -0.161 -4.642 -8.702 1.00 94.81 99 GLY A CA 1
ATOM 762 C C . GLY A 1 99 ? 0.621 -4.744 -9.994 1.00 94.81 99 GLY A C 1
ATOM 763 O O . GLY A 1 99 ? 0.620 -5.785 -10.653 1.00 94.81 99 GLY A O 1
ATOM 764 N N . CYS A 1 100 ? 1.323 -3.672 -10.349 1.00 93.19 100 CYS A N 1
ATOM 765 C CA . CYS A 1 100 ? 2.277 -3.713 -11.447 1.00 93.19 100 CYS A CA 1
ATOM 766 C C . CYS A 1 100 ? 3.573 -2.982 -11.123 1.00 93.19 100 CYS A C 1
ATOM 768 O O . CYS A 1 100 ? 3.618 -2.070 -10.294 1.00 93.19 100 CYS A O 1
ATOM 770 N N . SER A 1 101 ? 4.644 -3.387 -11.800 1.00 93.19 101 SER A N 1
ATOM 771 C CA . SER A 1 101 ? 5.922 -2.698 -11.709 1.00 93.19 101 SER A CA 1
ATOM 772 C C . SER A 1 101 ? 6.627 -2.609 -13.056 1.00 93.19 101 SER A C 1
ATOM 774 O O . SER A 1 101 ? 6.419 -3.444 -13.938 1.00 93.19 101 SER A O 1
ATOM 776 N N . SER A 1 102 ? 7.451 -1.574 -13.208 1.00 91.38 102 SER A N 1
ATOM 777 C CA . SER A 1 102 ? 8.361 -1.393 -14.343 1.00 91.38 102 SER A CA 1
ATOM 778 C C . SER A 1 102 ? 9.831 -1.587 -13.981 1.00 91.38 102 SER A C 1
ATOM 780 O O . SER A 1 102 ? 10.681 -1.560 -14.867 1.00 91.38 102 SER A O 1
ATOM 782 N N . SER A 1 103 ? 10.154 -1.762 -12.695 1.00 87.12 103 SER A N 1
ATOM 783 C CA . SER A 1 103 ? 11.533 -1.783 -12.217 1.00 87.12 103 SER A CA 1
ATOM 784 C C . SER A 1 103 ? 11.832 -3.011 -11.371 1.00 87.12 103 SER A C 1
ATOM 786 O O . SER A 1 103 ? 10.999 -3.488 -10.601 1.00 87.12 103 SER A O 1
ATOM 788 N N . ALA A 1 104 ? 13.045 -3.542 -11.543 1.00 87.38 104 ALA A N 1
ATOM 789 C CA . ALA A 1 104 ? 13.466 -4.761 -10.874 1.00 87.38 104 ALA A CA 1
ATOM 790 C C . ALA A 1 104 ? 13.388 -4.626 -9.345 1.00 87.38 104 ALA A C 1
ATOM 792 O O . ALA A 1 104 ? 13.643 -3.562 -8.767 1.00 87.38 104 ALA A O 1
ATOM 793 N N . ARG A 1 105 ? 13.035 -5.729 -8.687 1.00 86.56 105 ARG A N 1
ATOM 794 C CA . ARG A 1 105 ? 12.681 -5.738 -7.271 1.00 86.56 105 ARG A CA 1
ATOM 795 C C . ARG A 1 105 ? 13.015 -7.053 -6.601 1.00 86.56 105 ARG A C 1
ATOM 797 O O . ARG A 1 105 ? 12.838 -8.112 -7.189 1.00 86.56 105 ARG A O 1
ATOM 804 N N . ASN A 1 106 ? 13.380 -6.953 -5.331 1.00 88.69 106 ASN A N 1
ATOM 805 C CA . ASN A 1 106 ? 13.441 -8.085 -4.431 1.00 88.69 106 ASN A CA 1
ATOM 806 C C . ASN A 1 106 ? 12.075 -8.311 -3.752 1.00 88.69 106 ASN A C 1
ATOM 808 O O . ASN A 1 106 ? 11.532 -7.396 -3.130 1.00 88.69 106 ASN A O 1
ATOM 812 N N . PHE A 1 107 ? 11.535 -9.515 -3.905 1.00 89.31 107 PHE A N 1
ATOM 813 C CA . PHE A 1 107 ? 10.355 -10.030 -3.220 1.00 89.31 107 PHE A CA 1
ATOM 814 C C . PHE A 1 107 ? 10.816 -11.139 -2.265 1.00 89.31 107 PHE A C 1
ATOM 816 O O . PHE A 1 107 ? 11.041 -12.270 -2.696 1.00 89.31 107 PHE A O 1
ATOM 823 N N . ASP A 1 108 ? 11.043 -10.799 -0.995 1.00 87.25 108 ASP A N 1
ATOM 824 C CA . ASP A 1 108 ? 11.473 -11.724 0.072 1.00 87.25 108 ASP A CA 1
ATOM 825 C C . ASP A 1 108 ? 12.673 -12.619 -0.291 1.00 87.25 108 ASP A C 1
ATOM 827 O O . ASP A 1 108 ? 12.670 -13.834 -0.112 1.00 87.25 108 ASP A O 1
ATOM 831 N N . GLY A 1 109 ? 13.720 -12.012 -0.845 1.00 87.31 109 GLY A N 1
ATOM 832 C CA . GLY A 1 109 ? 14.938 -12.692 -1.289 1.00 87.31 109 GLY A CA 1
ATOM 833 C C . GLY A 1 109 ? 14.950 -13.041 -2.778 1.00 87.31 109 GLY A C 1
ATOM 834 O O . GLY A 1 109 ? 16.022 -13.289 -3.325 1.00 87.31 109 GLY A O 1
ATOM 835 N N . THR A 1 110 ? 13.807 -12.980 -3.465 1.00 90.12 110 THR A N 1
ATOM 836 C CA . THR A 1 110 ? 13.721 -13.294 -4.897 1.00 90.12 110 THR A CA 1
ATOM 837 C C . THR A 1 110 ? 13.788 -12.028 -5.740 1.00 90.12 110 THR A C 1
ATOM 839 O O . THR A 1 110 ? 12.873 -11.207 -5.719 1.00 90.12 110 THR A O 1
ATOM 842 N N . GLN A 1 111 ? 14.857 -11.866 -6.519 1.00 90.75 111 GLN A N 1
ATOM 843 C CA . GLN A 1 111 ? 14.959 -10.768 -7.478 1.00 90.75 111 GLN A CA 1
ATOM 844 C C . GLN A 1 111 ? 14.106 -11.063 -8.721 1.00 90.75 111 GLN A C 1
ATOM 846 O O . GLN A 1 111 ? 14.318 -12.061 -9.405 1.00 90.75 111 GLN A O 1
ATOM 851 N N . VAL A 1 112 ? 13.177 -10.168 -9.043 1.00 92.12 112 VAL A N 1
ATOM 852 C CA . VAL A 1 112 ? 12.335 -10.221 -10.242 1.00 92.12 112 VAL A CA 1
ATOM 853 C C . VAL A 1 112 ? 12.631 -9.005 -11.111 1.00 92.12 112 VAL A C 1
ATOM 855 O O . VAL A 1 112 ? 12.641 -7.871 -10.630 1.00 92.12 112 VAL A O 1
ATOM 858 N N . THR A 1 113 ? 12.856 -9.243 -12.402 1.00 90.94 113 THR A N 1
ATOM 859 C CA . THR A 1 113 ? 13.049 -8.198 -13.412 1.00 90.94 113 THR A CA 1
ATOM 860 C C . THR A 1 113 ? 11.772 -8.033 -14.225 1.00 90.94 113 THR A C 1
ATOM 862 O O . THR A 1 113 ? 11.204 -9.011 -14.710 1.00 90.94 113 THR A O 1
ATOM 865 N N . PHE A 1 114 ? 11.335 -6.788 -14.395 1.00 90.12 114 PHE A N 1
ATOM 866 C CA . PHE A 1 114 ? 10.171 -6.433 -15.199 1.00 90.12 114 PHE A CA 1
ATOM 867 C C . PHE A 1 114 ? 10.637 -5.771 -16.497 1.00 90.12 114 PHE A C 1
ATOM 869 O O . PHE A 1 114 ? 11.457 -4.859 -16.466 1.00 90.12 114 PHE A O 1
ATOM 876 N N . ASN A 1 115 ? 10.115 -6.234 -17.637 1.00 86.19 115 ASN A N 1
ATOM 877 C CA . ASN A 1 115 ? 10.564 -5.803 -18.973 1.00 86.19 115 ASN A CA 1
ATOM 878 C C . ASN A 1 115 ? 9.490 -5.008 -19.735 1.00 86.19 115 ASN A C 1
ATOM 880 O O . ASN A 1 115 ? 9.565 -4.844 -20.954 1.00 86.19 115 ASN A O 1
ATOM 884 N N . LYS A 1 116 ? 8.442 -4.574 -19.033 1.00 88.38 116 LYS A N 1
ATOM 885 C CA . LYS A 1 116 ? 7.334 -3.772 -19.564 1.00 88.38 116 LYS A CA 1
ATOM 886 C C . LYS A 1 116 ? 7.130 -2.557 -18.664 1.00 88.38 116 LYS A C 1
ATOM 888 O O . LYS A 1 116 ? 7.554 -2.549 -17.515 1.00 88.38 116 LYS A O 1
ATOM 893 N N . THR A 1 117 ? 6.440 -1.545 -19.175 1.00 84.38 117 THR A N 1
ATOM 894 C CA . THR A 1 117 ? 6.166 -0.283 -18.464 1.00 84.38 117 THR A CA 1
ATOM 895 C C . THR A 1 117 ? 5.246 -0.436 -17.246 1.00 84.38 117 THR A C 1
ATOM 897 O O . THR A 1 117 ? 5.196 0.453 -16.404 1.00 84.38 117 THR A O 1
ATOM 900 N N . CYS A 1 118 ? 4.503 -1.539 -17.154 1.00 88.00 118 CYS A N 1
ATOM 901 C CA . CYS A 1 118 ? 3.660 -1.926 -16.021 1.00 88.00 118 CYS A CA 1
ATOM 902 C C . CYS A 1 118 ? 3.344 -3.418 -16.196 1.00 88.00 118 CYS A C 1
ATOM 904 O O . CYS A 1 118 ? 2.373 -3.789 -16.851 1.00 88.00 118 CYS A O 1
ATOM 906 N N . GLN A 1 119 ? 4.231 -4.290 -15.713 1.00 94.56 119 GLN A N 1
ATOM 907 C CA . GLN A 1 119 ? 4.021 -5.738 -15.741 1.00 94.56 119 GLN A CA 1
ATOM 908 C C . GLN A 1 119 ? 3.352 -6.166 -14.435 1.00 94.56 119 GLN A C 1
ATOM 910 O O . GLN A 1 119 ? 3.829 -5.825 -13.351 1.00 94.56 119 GLN A O 1
ATOM 915 N N . ALA A 1 120 ? 2.235 -6.884 -14.556 1.00 94.62 120 ALA A N 1
ATOM 916 C CA . ALA A 1 120 ? 1.449 -7.322 -13.415 1.00 94.62 120 ALA A CA 1
ATOM 917 C C . ALA A 1 120 ? 2.226 -8.316 -12.540 1.00 94.62 120 ALA A C 1
ATOM 919 O O . ALA A 1 120 ? 2.999 -9.136 -13.045 1.00 94.62 120 ALA A O 1
ATOM 920 N N . PHE A 1 121 ? 1.995 -8.253 -11.234 1.00 94.19 121 PHE A N 1
ATOM 921 C CA . PHE A 1 121 ? 2.512 -9.213 -10.270 1.00 94.19 121 PHE A CA 1
ATOM 922 C C . PHE A 1 121 ? 1.472 -9.504 -9.187 1.00 94.19 121 PHE A C 1
ATOM 924 O O . PHE A 1 121 ? 0.589 -8.691 -8.912 1.00 94.19 121 PHE A O 1
ATOM 931 N N . VAL A 1 122 ? 1.638 -10.658 -8.546 1.00 95.44 122 VAL A N 1
ATOM 932 C CA . VAL A 1 122 ? 1.034 -10.980 -7.253 1.00 95.44 122 VAL A CA 1
ATOM 933 C C . VAL A 1 122 ? 2.170 -11.332 -6.309 1.00 95.44 122 VAL A C 1
ATOM 935 O O . VAL A 1 122 ? 3.066 -12.094 -6.673 1.00 95.44 122 VAL A O 1
ATOM 938 N N . TRP A 1 123 ? 2.148 -10.770 -5.108 1.00 94.06 123 TRP A N 1
ATOM 939 C CA . TRP A 1 123 ? 3.145 -11.027 -4.081 1.00 94.06 123 TRP A CA 1
ATOM 940 C C . TRP A 1 123 ? 2.460 -11.384 -2.772 1.00 94.06 123 TRP A C 1
ATOM 942 O O . TRP A 1 123 ? 1.629 -10.630 -2.278 1.00 94.06 123 TRP A O 1
ATOM 952 N N . ARG A 1 124 ? 2.823 -12.538 -2.212 1.00 94.88 124 ARG A N 1
ATOM 953 C CA . ARG A 1 124 ? 2.449 -12.948 -0.862 1.00 94.88 124 ARG A CA 1
ATOM 954 C C . ARG A 1 124 ? 3.663 -12.808 0.046 1.00 94.88 124 ARG A C 1
ATOM 956 O O . ARG A 1 124 ? 4.695 -13.397 -0.261 1.00 94.88 124 ARG A O 1
ATOM 963 N N . PHE A 1 125 ? 3.506 -12.116 1.168 1.00 92.75 125 PHE A N 1
ATOM 964 C CA . PHE A 1 125 ? 4.534 -11.997 2.201 1.00 92.75 125 PHE A CA 1
ATOM 965 C C . PHE A 1 125 ? 3.925 -12.022 3.600 1.00 92.75 125 PHE A C 1
ATOM 967 O O . PHE A 1 125 ? 2.759 -11.680 3.803 1.00 92.75 125 PHE A O 1
ATOM 974 N N . THR A 1 126 ? 4.721 -12.423 4.585 1.00 90.12 126 THR A N 1
ATOM 975 C CA . THR A 1 126 ? 4.347 -12.308 5.996 1.00 90.12 126 THR A CA 1
ATOM 976 C C . THR A 1 126 ? 4.822 -10.958 6.507 1.00 90.12 126 THR A C 1
ATOM 978 O O . THR A 1 126 ? 5.959 -10.555 6.260 1.00 90.12 126 THR A O 1
ATOM 981 N N . MET A 1 127 ? 3.959 -10.233 7.217 1.00 76.50 127 MET A N 1
ATOM 982 C CA . MET A 1 127 ? 4.411 -9.003 7.859 1.00 76.50 127 MET A CA 1
ATOM 983 C C . MET A 1 127 ? 5.391 -9.344 8.988 1.00 76.50 127 MET A C 1
ATOM 985 O O . MET A 1 127 ? 5.088 -10.257 9.756 1.00 76.50 127 MET A O 1
ATOM 989 N N . PRO A 1 128 ? 6.535 -8.643 9.093 1.00 61.62 128 PRO A N 1
ATOM 990 C CA . PRO A 1 128 ? 7.407 -8.764 10.254 1.00 61.62 128 PRO A CA 1
ATOM 991 C C . PRO A 1 128 ? 6.726 -8.232 11.518 1.00 61.62 128 PRO A C 1
ATOM 993 O O . PRO A 1 128 ? 5.810 -7.378 11.388 1.00 61.62 128 PRO A O 1
#